Protein AF-A0A526YDL7-F1 (afdb_monomer_lite)

pLDDT: mean 94.99, std 3.95, range [73.62, 98.25]

Radius of gyration: 15.77 Å; chains: 1; bounding box: 36×27×35 Å

Structure (mmCIF, N/CA/C/O backbone):
data_AF-A0A526YDL7-F1
#
_entry.id   AF-A0A526YDL7-F1
#
loop_
_atom_site.group_PDB
_atom_site.id
_atom_site.type_symbol
_atom_site.label_atom_id
_atom_site.label_alt_id
_atom_site.label_comp_id
_atom_site.label_asym_id
_atom_site.label_entity_id
_atom_site.label_seq_id
_atom_site.pdbx_PDB_ins_code
_atom_site.Cartn_x
_atom_site.Cartn_y
_atom_site.Cartn_z
_atom_site.occupancy
_atom_site.B_iso_or_equiv
_atom_site.auth_seq_id
_atom_site.auth_comp_id
_atom_site.auth_asym_id
_atom_site.auth_atom_id
_atom_site.pdbx_PDB_model_num
ATOM 1 N N . PHE A 1 1 ? 6.473 -8.478 -11.132 1.00 73.62 1 PHE A N 1
ATOM 2 C CA . PHE A 1 1 ? 6.886 -9.896 -11.030 1.00 73.62 1 PHE A CA 1
ATOM 3 C C . PHE A 1 1 ? 6.897 -10.418 -9.589 1.00 73.62 1 PHE A C 1
ATOM 5 O O . PHE A 1 1 ? 6.987 -11.621 -9.402 1.00 73.62 1 PHE A O 1
ATOM 12 N N . SER A 1 2 ? 6.778 -9.555 -8.576 1.00 89.19 2 SER A N 1
ATOM 13 C CA . SER A 1 2 ? 7.046 -9.931 -7.180 1.00 89.19 2 SER A CA 1
ATOM 14 C C . SER A 1 2 ? 5.840 -10.442 -6.382 1.00 89.19 2 SER A C 1
ATOM 16 O O . SER A 1 2 ? 6.031 -11.062 -5.346 1.00 89.19 2 SER A O 1
ATOM 18 N N . MET A 1 3 ? 4.607 -10.185 -6.831 1.00 94.31 3 MET A N 1
ATOM 19 C CA . MET A 1 3 ? 3.379 -10.567 -6.119 1.00 94.31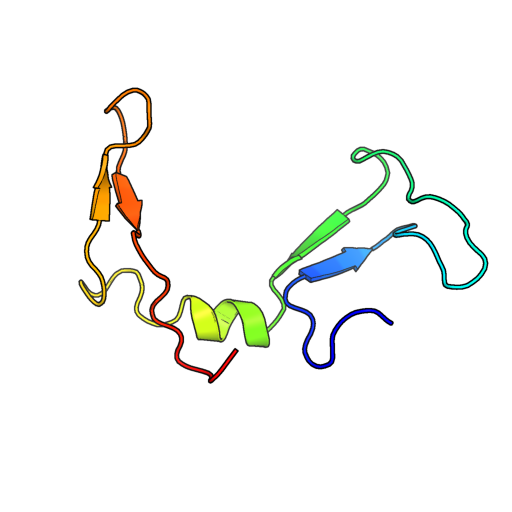 3 MET A CA 1
ATOM 20 C C . MET A 1 3 ? 2.350 -11.153 -7.080 1.00 94.31 3 MET A C 1
ATOM 22 O O . MET A 1 3 ? 2.248 -10.713 -8.228 1.00 94.31 3 MET A O 1
ATOM 26 N N . ARG A 1 4 ? 1.569 -12.131 -6.599 1.00 94.06 4 ARG A N 1
ATOM 27 C CA . ARG A 1 4 ? 0.477 -12.739 -7.375 1.00 94.06 4 ARG A CA 1
ATOM 28 C C . ARG A 1 4 ? -0.715 -11.796 -7.534 1.00 94.06 4 ARG A C 1
ATOM 30 O O . ARG A 1 4 ? -1.308 -11.777 -8.615 1.00 94.06 4 ARG A O 1
ATOM 37 N N . TYR A 1 5 ? -1.021 -11.049 -6.4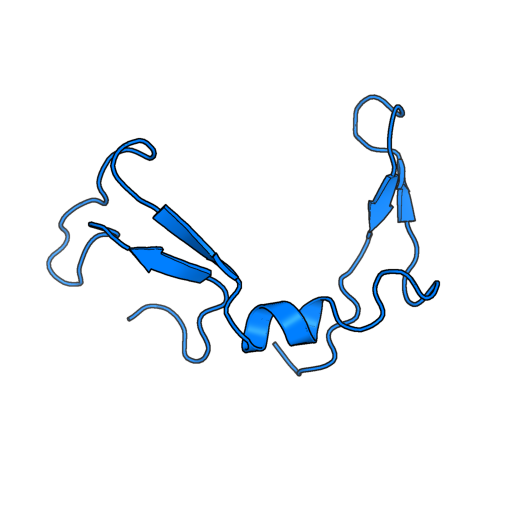74 1.00 95.56 5 TYR A N 1
ATOM 38 C CA . TYR A 1 5 ? -2.041 -10.006 -6.412 1.00 95.56 5 TYR A CA 1
ATOM 39 C C . TYR A 1 5 ? -1.365 -8.713 -5.935 1.00 95.56 5 TYR A C 1
ATOM 41 O O . TYR A 1 5 ? -1.106 -8.563 -4.744 1.00 95.56 5 TYR A O 1
ATOM 49 N N . PRO A 1 6 ? -0.956 -7.823 -6.852 1.00 95.56 6 PRO A N 1
ATOM 50 C CA . PRO A 1 6 ? -0.331 -6.561 -6.476 1.00 95.56 6 PRO A CA 1
ATOM 51 C C . PRO A 1 6 ? -1.310 -5.678 -5.706 1.00 95.56 6 PRO A C 1
ATOM 53 O O . PRO A 1 6 ? -2.475 -5.610 -6.076 1.00 95.56 6 PRO A O 1
ATOM 56 N N . LEU A 1 7 ? -0.824 -4.974 -4.681 1.00 96.38 7 LEU A N 1
ATOM 57 C CA . LEU A 1 7 ? -1.626 -4.001 -3.930 1.00 96.38 7 LEU A CA 1
ATOM 58 C C . LEU A 1 7 ? -1.514 -2.580 -4.506 1.00 96.38 7 LEU A C 1
ATOM 60 O O . LEU A 1 7 ? -2.430 -1.771 -4.365 1.00 96.38 7 LEU A O 1
ATOM 64 N N . VAL A 1 8 ? -0.424 -2.294 -5.217 1.00 97.19 8 VAL A N 1
ATOM 65 C CA . VAL A 1 8 ? -0.129 -0.985 -5.808 1.00 97.19 8 VAL A CA 1
ATOM 66 C C . VAL A 1 8 ? -0.157 -1.085 -7.330 1.00 97.19 8 VAL A C 1
ATOM 68 O O . VAL A 1 8 ? 0.509 -1.945 -7.906 1.00 97.19 8 VAL A O 1
ATOM 71 N N . ASP A 1 9 ? -0.913 -0.189 -7.962 1.00 97.19 9 ASP A N 1
ATOM 72 C CA . ASP A 1 9 ? -0.902 0.067 -9.401 1.00 97.19 9 ASP A CA 1
ATOM 73 C C . ASP A 1 9 ? 0.016 1.267 -9.646 1.00 97.19 9 ASP A C 1
ATOM 75 O O . ASP A 1 9 ? -0.286 2.390 -9.233 1.00 97.19 9 ASP A O 1
ATOM 79 N N . GLY A 1 10 ? 1.189 0.999 -10.216 1.00 96.25 10 GLY A N 1
ATOM 80 C CA . GLY A 1 10 ? 2.261 1.973 -10.378 1.00 96.25 10 GLY A CA 1
ATOM 81 C C . GLY A 1 10 ? 2.513 2.316 -11.840 1.00 96.25 10 GLY A C 1
ATOM 82 O O . GLY A 1 10 ? 2.534 1.436 -12.700 1.00 96.25 10 GLY A O 1
ATOM 83 N N . GLN A 1 11 ? 2.791 3.590 -12.110 1.00 97.19 11 GLN A N 1
ATOM 84 C CA . GLN A 1 11 ? 3.243 4.080 -13.408 1.00 97.19 11 GLN A CA 1
ATOM 85 C C . GLN A 1 11 ? 4.648 4.682 -13.279 1.00 97.19 11 GLN A C 1
ATOM 87 O O . GLN A 1 11 ? 4.913 5.511 -12.411 1.00 97.19 11 GLN A O 1
ATOM 92 N N . GLY A 1 12 ? 5.566 4.260 -14.150 1.00 96.12 12 GLY A N 1
ATOM 93 C CA . GLY A 1 12 ? 6.978 4.651 -14.118 1.00 96.12 12 GLY A CA 1
ATOM 94 C C . GLY A 1 12 ? 7.908 3.440 -14.043 1.00 96.12 12 GLY A C 1
ATOM 95 O O . GLY A 1 12 ? 7.489 2.308 -14.279 1.00 96.12 12 GLY A O 1
ATOM 96 N N . ASN A 1 13 ? 9.184 3.670 -13.729 1.00 96.19 13 ASN A N 1
ATOM 97 C CA . ASN A 1 13 ? 10.163 2.592 -13.583 1.00 96.19 13 ASN A CA 1
ATOM 98 C C . ASN A 1 13 ? 10.231 2.103 -12.125 1.00 96.19 13 ASN A C 1
ATOM 100 O O . ASN A 1 13 ? 10.814 2.775 -11.275 1.00 96.19 13 ASN A O 1
ATOM 104 N N . PHE A 1 14 ? 9.692 0.909 -11.871 1.00 96.38 14 PHE A N 1
ATOM 105 C CA . PHE A 1 14 ? 9.723 0.213 -10.575 1.00 96.38 14 PHE A CA 1
ATOM 106 C C . PHE A 1 14 ? 10.789 -0.900 -10.516 1.00 96.38 14 PHE A C 1
ATOM 108 O O . PHE A 1 14 ? 10.705 -1.812 -9.694 1.00 96.38 14 PHE A O 1
ATOM 115 N N . GLY A 1 15 ? 11.796 -0.821 -11.387 1.00 94.50 15 GLY A N 1
ATOM 116 C CA . GLY A 1 15 ? 12.815 -1.845 -11.569 1.00 94.50 15 GLY A CA 1
ATOM 117 C C . GLY A 1 15 ? 12.328 -3.014 -12.422 1.00 94.50 15 GLY A C 1
ATOM 118 O O . GLY A 1 15 ? 11.165 -3.092 -12.831 1.00 94.50 15 GLY A O 1
ATOM 119 N N . ASN A 1 16 ? 13.236 -3.937 -12.715 1.00 90.94 16 ASN A N 1
ATOM 120 C CA . ASN A 1 16 ? 12.957 -5.107 -13.543 1.00 90.94 16 ASN A CA 1
ATOM 121 C C . ASN A 1 16 ? 13.636 -6.370 -12.990 1.00 90.94 16 ASN A C 1
ATOM 123 O O . ASN A 1 16 ? 14.291 -6.352 -11.950 1.00 90.94 16 ASN A O 1
ATOM 127 N N . ILE A 1 17 ? 13.432 -7.491 -13.684 1.00 90.69 17 ILE A N 1
ATOM 128 C CA . ILE A 1 17 ? 14.032 -8.780 -13.318 1.00 90.69 17 ILE A CA 1
ATOM 129 C C . ILE A 1 17 ? 15.536 -8.843 -13.632 1.00 90.69 17 ILE A C 1
ATOM 131 O O . ILE A 1 17 ? 16.245 -9.651 -13.040 1.00 90.69 17 ILE A O 1
ATOM 135 N N . ASP A 1 18 ? 16.014 -7.971 -14.523 1.00 91.44 18 ASP A N 1
ATOM 136 C CA . ASP A 1 18 ? 17.406 -7.912 -14.981 1.00 91.44 18 ASP A CA 1
ATOM 137 C C . ASP A 1 18 ? 18.326 -7.157 -14.002 1.00 91.44 18 ASP A C 1
ATOM 139 O O . ASP A 1 18 ? 19.543 -7.132 -14.180 1.00 91.44 18 ASP A O 1
ATOM 143 N N . GLY A 1 19 ? 17.758 -6.597 -12.927 1.00 87.25 19 GLY A N 1
ATOM 144 C CA . GLY A 1 19 ? 18.492 -5.961 -11.833 1.00 87.25 19 GLY A CA 1
ATOM 145 C C . GLY A 1 19 ? 18.580 -4.439 -11.922 1.00 87.25 19 GLY A C 1
ATOM 146 O O . GLY A 1 19 ? 19.295 -3.831 -11.123 1.00 87.25 19 GLY A O 1
ATOM 147 N N . ASP A 1 20 ? 17.852 -3.806 -12.846 1.00 92.94 20 ASP A N 1
ATOM 148 C CA . ASP A 1 20 ? 17.766 -2.350 -12.885 1.00 92.94 20 ASP A CA 1
ATOM 149 C C . ASP A 1 20 ? 16.990 -1.830 -11.675 1.00 92.94 20 ASP A C 1
ATOM 151 O O . ASP A 1 20 ? 15.895 -2.298 -11.344 1.00 92.94 20 ASP A O 1
ATOM 155 N N . ASN A 1 21 ? 17.557 -0.814 -11.026 1.00 94.38 21 ASN A N 1
ATOM 156 C CA . ASN A 1 21 ? 16.919 -0.156 -9.896 1.00 94.38 21 ASN A CA 1
ATOM 157 C C . ASN A 1 21 ? 15.705 0.671 -10.340 1.00 94.38 21 ASN A C 1
ATOM 159 O O . ASN A 1 21 ? 15.651 1.210 -11.450 1.00 94.38 21 ASN A O 1
ATOM 163 N N . ALA A 1 22 ? 14.755 0.826 -9.418 1.00 95.94 22 ALA A N 1
ATOM 164 C CA . ALA A 1 22 ? 13.636 1.738 -9.592 1.00 95.94 22 ALA A CA 1
ATOM 165 C C . ALA A 1 22 ? 14.111 3.195 -9.718 1.00 95.94 22 ALA A C 1
ATOM 167 O O . ALA A 1 22 ? 15.152 3.595 -9.183 1.00 95.94 22 ALA A O 1
ATOM 168 N N . ALA A 1 23 ? 13.315 4.007 -10.409 1.00 96.69 23 ALA A N 1
ATOM 169 C CA . ALA A 1 23 ? 13.532 5.444 -10.451 1.00 96.69 23 ALA A CA 1
ATOM 170 C C . ALA A 1 23 ? 13.271 6.087 -9.075 1.00 96.69 23 ALA A C 1
ATOM 172 O O . ALA A 1 23 ? 12.630 5.516 -8.196 1.00 96.69 23 ALA A O 1
ATOM 173 N N . ALA A 1 24 ? 13.759 7.316 -8.886 1.00 97.25 24 ALA A N 1
ATOM 174 C CA . ALA A 1 24 ? 13.445 8.094 -7.690 1.00 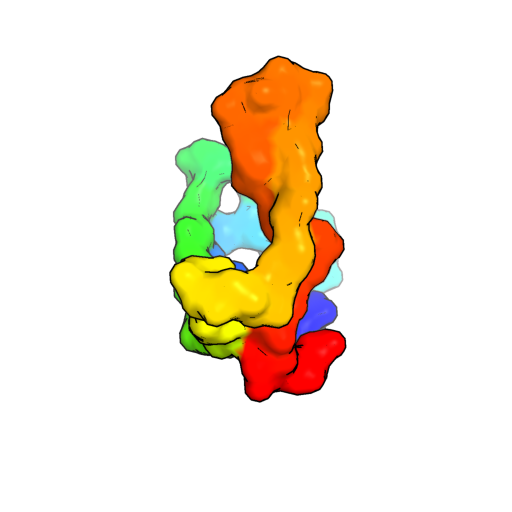97.25 24 ALA A CA 1
ATOM 175 C C . ALA A 1 24 ? 11.935 8.381 -7.590 1.00 97.25 24 ALA A C 1
ATOM 177 O O . ALA A 1 24 ? 11.289 8.603 -8.612 1.00 97.25 24 ALA A O 1
ATOM 178 N N . MET A 1 25 ? 11.413 8.505 -6.362 1.00 96.75 25 MET A N 1
ATOM 179 C CA . MET A 1 25 ? 9.972 8.665 -6.079 1.00 96.75 25 MET A CA 1
ATOM 180 C C . MET A 1 25 ? 9.273 9.779 -6.879 1.00 96.75 25 MET A C 1
ATOM 182 O O . MET A 1 25 ? 8.107 9.662 -7.225 1.00 96.75 25 MET A O 1
ATOM 186 N N . ARG A 1 26 ? 9.996 10.857 -7.217 1.00 97.75 26 ARG A N 1
ATOM 187 C CA . ARG A 1 26 ? 9.477 11.997 -7.997 1.00 97.75 26 ARG A CA 1
ATOM 188 C C . ARG A 1 26 ? 9.221 11.693 -9.483 1.00 97.75 26 ARG A C 1
ATOM 190 O O . ARG A 1 26 ? 8.744 12.568 -10.193 1.00 97.75 26 ARG A O 1
ATOM 197 N N . TYR A 1 27 ? 9.618 10.515 -9.962 1.00 97.50 27 TYR A N 1
ATOM 198 C CA . TYR A 1 27 ? 9.448 10.058 -11.347 1.00 97.50 27 TYR A CA 1
ATOM 199 C C . TYR A 1 27 ? 8.499 8.858 -11.456 1.00 97.50 27 TYR A C 1
ATOM 201 O O . TYR A 1 27 ? 8.448 8.204 -12.498 1.00 97.50 27 TYR A O 1
ATOM 209 N N . THR A 1 28 ? 7.791 8.538 -10.377 1.00 97.75 28 THR A N 1
ATOM 210 C CA . THR A 1 28 ? 6.863 7.411 -10.301 1.00 97.75 28 THR A CA 1
ATOM 211 C C . THR A 1 28 ? 5.536 7.884 -9.739 1.00 97.75 28 THR A C 1
ATOM 213 O O . THR A 1 28 ? 5.509 8.689 -8.811 1.00 97.75 28 THR A O 1
ATOM 216 N N . GLU A 1 29 ? 4.449 7.336 -10.258 1.00 98.19 29 GLU A N 1
ATOM 217 C CA . GLU A 1 29 ? 3.099 7.521 -9.737 1.00 98.19 29 GLU A CA 1
ATOM 218 C C . GLU A 1 29 ? 2.582 6.181 -9.210 1.00 98.19 29 GLU A C 1
ATOM 220 O O . GLU A 1 29 ? 2.977 5.118 -9.696 1.00 98.19 29 GLU A O 1
ATOM 225 N N . ALA A 1 30 ? 1.725 6.219 -8.192 1.00 97.69 30 ALA A N 1
ATOM 226 C CA . ALA A 1 30 ? 1.168 5.027 -7.570 1.00 97.69 30 ALA A CA 1
ATOM 227 C C . ALA A 1 30 ? -0.252 5.292 -7.070 1.00 97.69 30 ALA A C 1
ATOM 229 O O . ALA A 1 30 ? -0.542 6.360 -6.527 1.00 97.69 30 ALA A O 1
ATOM 230 N N . ARG A 1 31 ? -1.122 4.295 -7.217 1.00 97.69 31 ARG A N 1
ATOM 231 C CA . ARG A 1 31 ? -2.466 4.265 -6.634 1.00 97.69 31 ARG A CA 1
ATOM 232 C C . ARG A 1 31 ? -2.802 2.864 -6.127 1.00 97.69 31 ARG A C 1
ATOM 234 O O . ARG A 1 31 ? -2.092 1.901 -6.416 1.00 97.69 31 ARG A O 1
ATOM 241 N N . MET A 1 32 ? -3.887 2.749 -5.366 1.00 97.25 32 MET A N 1
ATOM 242 C CA . MET A 1 32 ? -4.396 1.447 -4.933 1.00 97.25 32 MET A CA 1
ATOM 243 C C . MET A 1 32 ? -4.940 0.652 -6.120 1.00 97.25 32 MET A C 1
ATOM 245 O O . MET A 1 32 ? -5.554 1.209 -7.029 1.00 97.25 32 MET A O 1
ATOM 249 N N . THR A 1 33 ? -4.715 -0.656 -6.083 1.00 97.12 33 THR A N 1
ATOM 250 C CA . THR A 1 33 ? -5.438 -1.626 -6.916 1.00 97.12 33 THR A CA 1
ATOM 251 C C . THR A 1 33 ? -6.791 -1.953 -6.290 1.00 97.12 33 THR A C 1
ATOM 253 O O . THR A 1 33 ? -6.975 -1.765 -5.087 1.00 97.12 33 THR A O 1
ATOM 256 N N . ASP A 1 34 ? -7.691 -2.552 -7.069 1.00 95.12 34 ASP A N 1
ATOM 257 C CA . ASP A 1 34 ? -8.975 -3.043 -6.551 1.00 95.12 34 ASP A CA 1
ATOM 258 C C . ASP A 1 34 ? -8.781 -4.052 -5.400 1.00 95.12 34 ASP A C 1
ATOM 260 O O . ASP A 1 34 ? -9.494 -4.007 -4.403 1.00 95.12 34 ASP A O 1
ATOM 264 N N . VAL A 1 35 ? -7.751 -4.909 -5.477 1.00 95.06 35 VAL A N 1
ATOM 265 C CA . VAL A 1 35 ? -7.422 -5.870 -4.405 1.00 95.06 35 VAL A CA 1
ATOM 266 C C . VAL A 1 35 ? -7.040 -5.153 -3.110 1.00 95.06 35 VAL A C 1
ATOM 268 O O . VAL A 1 35 ? -7.463 -5.560 -2.032 1.00 95.06 35 VAL A O 1
ATOM 271 N N . ALA A 1 36 ? -6.261 -4.072 -3.194 1.00 96.38 36 ALA A N 1
ATOM 272 C CA . ALA A 1 36 ? -5.911 -3.285 -2.015 1.00 96.38 36 ALA A CA 1
ATOM 273 C C . ALA A 1 36 ? -7.123 -2.567 -1.414 1.00 96.38 36 ALA A C 1
ATOM 275 O O . ALA A 1 36 ? -7.215 -2.456 -0.194 1.00 96.38 36 ALA A O 1
ATOM 276 N N . THR A 1 37 ? -8.063 -2.114 -2.247 1.00 95.50 37 THR A N 1
ATOM 277 C CA . THR A 1 37 ? -9.319 -1.528 -1.766 1.00 95.50 37 THR A CA 1
ATOM 278 C C . THR A 1 37 ? -10.137 -2.539 -0.962 1.00 95.50 37 THR A C 1
ATOM 280 O O . THR A 1 37 ? -10.635 -2.183 0.102 1.00 95.50 37 THR A O 1
ATOM 283 N N . GLU A 1 38 ? -10.190 -3.807 -1.380 1.00 95.88 38 GLU A N 1
ATOM 284 C CA . GLU A 1 38 ? -10.862 -4.862 -0.606 1.00 95.88 38 GLU A CA 1
ATOM 285 C C . GLU A 1 38 ? -10.217 -5.102 0.769 1.00 95.88 38 GLU A C 1
ATOM 287 O O . GLU A 1 38 ? -10.917 -5.361 1.747 1.00 95.88 38 GLU A O 1
ATOM 292 N N . LEU A 1 39 ? -8.895 -4.943 0.908 1.00 95.50 39 LEU A N 1
ATOM 293 C CA . LEU A 1 39 ? -8.241 -5.054 2.221 1.00 95.50 39 LEU A CA 1
ATOM 294 C C . LEU A 1 39 ? -8.665 -3.958 3.203 1.00 95.50 39 LEU A C 1
ATOM 296 O O . LEU A 1 39 ? -8.615 -4.185 4.412 1.00 95.50 39 LEU A O 1
ATOM 300 N N . LEU A 1 40 ? -9.080 -2.798 2.691 1.00 95.81 40 LEU A N 1
ATOM 301 C CA . LEU A 1 40 ? -9.546 -1.645 3.466 1.00 95.81 40 LEU A CA 1
ATOM 302 C C . LEU A 1 40 ? -11.077 -1.587 3.589 1.00 95.81 40 LEU A C 1
ATOM 304 O O . LEU A 1 40 ? -11.604 -0.675 4.227 1.00 95.81 40 LEU A O 1
ATOM 308 N N . SER A 1 41 ? -11.800 -2.53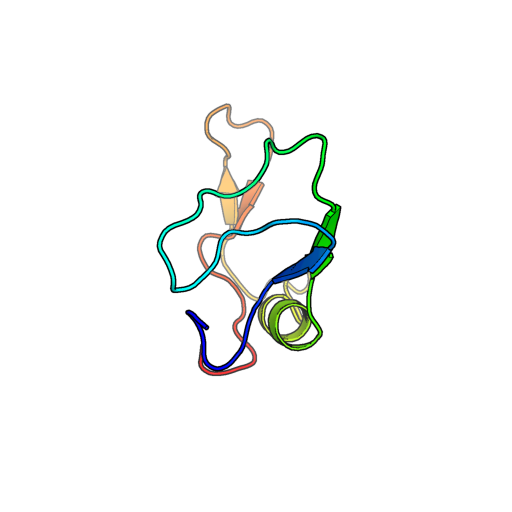1 2.985 1.00 95.75 41 SER A N 1
ATOM 309 C CA . SER A 1 41 ? -13.261 -2.563 3.023 1.00 95.75 41 SER A CA 1
ATOM 310 C C . SER A 1 41 ? -13.761 -2.640 4.471 1.00 95.75 41 SER A C 1
ATOM 312 O O . SER A 1 41 ? -13.325 -3.494 5.242 1.00 95.75 41 SER A O 1
ATOM 314 N N . GLY A 1 42 ? -14.636 -1.709 4.863 1.00 94.44 42 GLY A N 1
ATOM 315 C CA . GLY A 1 42 ? -15.173 -1.614 6.226 1.00 94.44 42 GLY A CA 1
ATOM 316 C C . GLY A 1 42 ? -14.232 -0.997 7.272 1.00 94.44 42 GLY A C 1
ATOM 317 O O . GLY A 1 42 ? -14.549 -1.015 8.459 1.00 94.44 42 GLY A O 1
ATOM 318 N N . ILE A 1 43 ? -13.089 -0.416 6.880 1.00 96.00 43 ILE A N 1
ATOM 319 C CA . ILE A 1 43 ? -12.117 0.153 7.835 1.00 96.00 43 ILE A CA 1
ATOM 320 C C . ILE A 1 43 ? -12.714 1.257 8.727 1.00 96.00 43 ILE A C 1
ATOM 322 O O . ILE A 1 43 ? -12.336 1.395 9.884 1.00 96.00 43 ILE A O 1
ATOM 326 N N . THR A 1 44 ? -13.708 1.996 8.230 1.00 94.06 44 THR A N 1
ATOM 327 C CA . THR A 1 44 ? -14.411 3.057 8.970 1.00 94.06 44 THR A CA 1
ATOM 328 C C . THR A 1 44 ? -15.606 2.557 9.790 1.00 94.06 44 THR A C 1
ATOM 330 O O . THR A 1 44 ? -16.343 3.362 10.353 1.00 94.06 44 THR A O 1
ATOM 333 N N . GLU A 1 45 ? -15.845 1.245 9.839 1.00 95.81 45 GLU A N 1
ATOM 334 C CA . GLU A 1 45 ? -17.044 0.632 10.432 1.00 95.81 45 GLU A CA 1
ATOM 335 C C . GLU A 1 45 ? -16.759 -0.027 11.793 1.00 95.81 45 GLU A C 1
ATOM 337 O O . GLU A 1 45 ? -17.447 -0.962 12.193 1.00 95.81 45 GLU A O 1
ATOM 342 N N . ASN A 1 46 ? -15.743 0.457 12.521 1.00 93.12 46 ASN A N 1
ATOM 343 C CA . ASN A 1 46 ? -15.257 -0.139 13.777 1.00 93.12 46 ASN A CA 1
ATOM 344 C C . ASN A 1 46 ? -14.901 -1.634 13.635 1.00 93.12 46 ASN A C 1
ATOM 346 O O . ASN A 1 46 ? -15.112 -2.425 14.552 1.00 93.12 46 ASN A O 1
ATOM 350 N N . ALA A 1 47 ? -14.388 -2.030 12.466 1.00 94.06 47 ALA A N 1
ATOM 351 C CA . ALA A 1 47 ? -14.050 -3.420 12.169 1.00 94.06 47 ALA A CA 1
ATOM 352 C C . ALA A 1 47 ? -12.775 -3.906 12.884 1.00 94.06 47 ALA 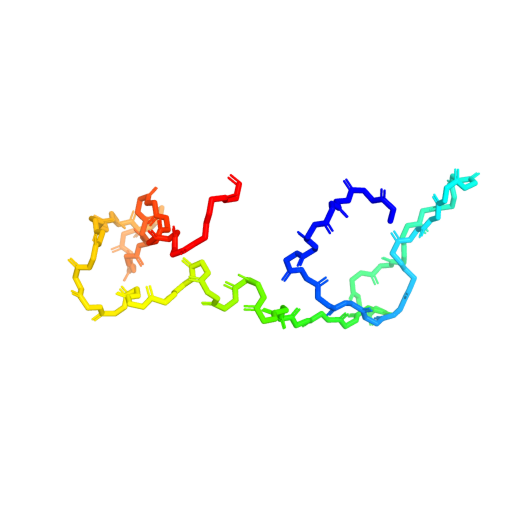A C 1
ATOM 354 O O . ALA A 1 47 ? -12.578 -5.111 13.035 1.00 94.06 47 ALA A O 1
ATOM 355 N N . VAL A 1 48 ? -11.899 -2.983 13.291 1.00 96.31 48 VAL A N 1
ATOM 356 C CA . VAL A 1 48 ? -10.585 -3.269 13.882 1.00 96.31 48 VAL A CA 1
ATOM 357 C C . VAL A 1 48 ? -10.277 -2.281 15.002 1.00 96.31 48 VAL A C 1
ATOM 359 O O . VAL A 1 48 ? -10.781 -1.158 14.998 1.00 96.31 48 VAL A O 1
ATOM 362 N N . ASP A 1 49 ? -9.421 -2.694 15.933 1.00 97.19 49 ASP A N 1
ATOM 363 C CA . ASP A 1 49 ? -8.901 -1.805 16.966 1.00 97.19 49 ASP A CA 1
ATOM 364 C C . ASP A 1 49 ? -7.905 -0.801 16.371 1.00 97.19 49 ASP A C 1
ATOM 366 O O . ASP A 1 49 ? -7.117 -1.122 15.472 1.00 97.19 49 ASP A O 1
ATOM 370 N N . TYR A 1 50 ? -7.916 0.407 16.926 1.00 97.94 50 TYR A N 1
ATOM 371 C CA . TYR A 1 50 ? -6.992 1.486 16.600 1.00 97.94 50 TYR A CA 1
ATOM 372 C C . TYR A 1 50 ? -6.058 1.753 17.780 1.00 97.94 50 TYR A C 1
ATOM 374 O O . TYR A 1 50 ? -6.371 1.447 18.933 1.00 97.94 50 TYR A O 1
ATOM 382 N N . ARG A 1 51 ? -4.887 2.313 17.485 1.00 97.44 51 ARG A N 1
ATOM 383 C CA . ARG A 1 51 ? -3.929 2.788 18.486 1.00 97.44 51 ARG A CA 1
ATOM 384 C C . ARG A 1 51 ? -3.456 4.203 18.143 1.00 97.44 51 ARG A C 1
ATOM 386 O O . ARG A 1 51 ? -3.444 4.541 16.960 1.00 97.44 51 ARG A O 1
ATOM 393 N N . PRO A 1 52 ? -2.995 4.996 19.123 1.00 98.25 52 PRO A N 1
ATOM 394 C CA . PRO A 1 52 ? -2.385 6.292 18.846 1.00 98.25 52 PRO A CA 1
ATOM 395 C C . PRO A 1 52 ? -1.146 6.178 17.944 1.00 98.25 52 PRO A C 1
ATOM 397 O O . PRO A 1 52 ? -0.387 5.206 18.035 1.00 98.25 52 PRO A O 1
ATOM 400 N N . THR A 1 53 ? -0.916 7.189 17.107 1.00 98.19 53 THR A N 1
ATOM 401 C CA . THR A 1 53 ? 0.326 7.363 16.342 1.00 98.19 53 THR A CA 1
ATOM 402 C C . THR A 1 53 ? 1.511 7.662 17.264 1.00 98.19 53 THR A C 1
ATOM 404 O O . THR A 1 53 ? 1.358 7.913 18.457 1.00 98.19 53 THR A O 1
ATOM 407 N N . TYR A 1 54 ? 2.733 7.659 16.718 1.00 97.06 54 TYR A N 1
ATOM 408 C CA . TYR A 1 54 ? 3.963 7.837 17.508 1.00 97.06 54 TYR A CA 1
ATOM 409 C C . TYR A 1 54 ? 4.006 9.135 18.340 1.00 97.06 54 TYR A C 1
ATOM 411 O O . TYR A 1 54 ? 4.692 9.189 19.357 1.00 97.06 54 TYR A O 1
ATOM 419 N N . ASN A 1 55 ? 3.338 10.186 17.862 1.00 97.50 55 ASN A N 1
ATOM 420 C CA . ASN A 1 55 ? 3.217 11.496 18.500 1.00 97.50 55 ASN A CA 1
ATOM 421 C C . ASN A 1 55 ? 1.881 11.678 19.234 1.00 97.50 55 ASN A C 1
ATOM 423 O O . ASN A 1 55 ? 1.644 12.763 19.751 1.00 97.50 55 ASN A O 1
ATOM 427 N N . GLU A 1 56 ? 1.033 10.647 19.265 1.00 97.38 56 GLU A N 1
ATOM 428 C CA . GLU A 1 56 ? -0.286 10.637 19.912 1.00 97.38 56 GLU A CA 1
ATOM 429 C C . GLU A 1 56 ? -1.272 11.694 19.374 1.00 97.38 56 GLU A C 1
ATOM 431 O O . GLU A 1 56 ? -2.251 12.024 20.040 1.00 97.38 56 GLU A O 1
ATOM 436 N N . GLU A 1 57 ? -1.033 12.233 18.173 1.00 98.12 57 GLU A N 1
ATOM 437 C CA . GLU A 1 57 ? -1.909 13.246 17.561 1.00 98.12 57 GLU A CA 1
ATOM 438 C C . GLU A 1 57 ? -3.051 12.634 16.738 1.00 98.12 57 GLU A C 1
ATOM 440 O O . GLU A 1 57 ? -4.107 13.252 16.623 1.00 98.12 57 GLU A O 1
ATOM 445 N N . ASP A 1 58 ? -2.858 11.424 16.211 1.00 97.75 58 ASP A N 1
ATOM 446 C CA . ASP A 1 58 ? -3.823 10.697 15.384 1.00 97.75 58 ASP A CA 1
ATOM 447 C C . ASP A 1 58 ? -3.941 9.237 15.852 1.00 97.75 58 ASP A C 1
ATOM 449 O O . ASP A 1 58 ? -3.210 8.778 16.734 1.00 97.75 58 ASP A O 1
ATOM 453 N N . GLU A 1 59 ? -4.845 8.479 15.231 1.00 97.38 59 GLU A N 1
ATOM 454 C CA . GLU A 1 59 ? -4.982 7.038 15.435 1.00 97.38 59 GLU A CA 1
ATOM 455 C C . GLU A 1 59 ? -4.712 6.259 14.140 1.00 97.38 59 GLU A C 1
ATOM 457 O O . GLU A 1 59 ? -5.079 6.681 13.043 1.00 97.38 59 GLU A O 1
ATOM 462 N N . GLU A 1 60 ? -4.102 5.083 14.267 1.00 97.38 60 GLU A N 1
ATOM 463 C CA . GLU A 1 60 ? -3.840 4.148 13.174 1.00 97.38 60 GLU A CA 1
ATOM 464 C C . GLU A 1 60 ? -4.402 2.750 13.493 1.00 97.38 60 GLU A C 1
ATOM 466 O O . GLU A 1 60 ? -4.390 2.325 14.653 1.00 97.38 60 GLU A O 1
ATOM 471 N N . PRO A 1 61 ? -4.899 2.009 12.487 1.00 97.31 61 PRO A N 1
ATOM 472 C CA . PRO A 1 61 ? -5.432 0.667 12.698 1.00 97.31 61 PRO A CA 1
ATOM 473 C C . PRO A 1 61 ? -4.314 -0.310 13.091 1.00 97.31 61 PRO A C 1
ATOM 475 O O . PRO A 1 61 ? -3.234 -0.311 12.497 1.00 97.31 61 PRO A O 1
ATOM 478 N N . VAL A 1 62 ? -4.574 -1.196 14.057 1.00 97.19 62 VAL A N 1
ATOM 479 C CA . VAL A 1 62 ? -3.601 -2.225 14.482 1.00 97.19 62 VAL A CA 1
ATOM 480 C C . VAL A 1 62 ? -3.457 -3.330 13.427 1.00 97.19 62 VAL A C 1
ATOM 482 O O . VAL A 1 62 ? -2.374 -3.890 13.247 1.00 97.19 62 VAL A O 1
ATOM 485 N N . VAL A 1 63 ? -4.547 -3.631 12.718 1.00 96.62 63 VAL A N 1
ATOM 486 C CA . VAL A 1 63 ? -4.628 -4.581 11.599 1.00 96.62 63 VAL A CA 1
ATOM 487 C C . VAL A 1 63 ? -5.578 -4.036 10.53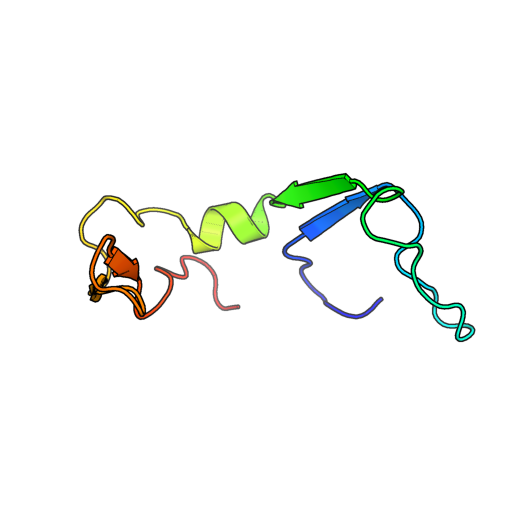0 1.00 96.62 63 VAL A C 1
ATOM 489 O O . VAL A 1 63 ? -6.420 -3.196 10.829 1.00 96.62 63 VAL A O 1
ATOM 492 N N . LEU A 1 64 ? -5.472 -4.512 9.287 1.00 96.62 64 LEU A N 1
ATOM 493 C CA . LEU A 1 64 ? -6.452 -4.186 8.244 1.00 96.62 64 LEU A CA 1
ATOM 494 C C . LEU A 1 64 ? -7.647 -5.154 8.297 1.00 96.62 64 LEU A C 1
ATOM 496 O O . LEU A 1 64 ? -7.435 -6.320 8.636 1.00 96.62 64 LEU A O 1
ATOM 500 N N . PRO A 1 65 ? -8.867 -4.722 7.914 1.00 95.69 65 PRO A N 1
ATOM 501 C CA . PRO A 1 65 ? -10.049 -5.589 7.870 1.00 95.69 65 PRO A CA 1
ATOM 502 C C . PRO A 1 65 ? -9.848 -6.885 7.075 1.00 95.69 65 PRO A C 1
ATOM 504 O O . PRO A 1 65 ? -10.292 -7.945 7.506 1.00 95.69 65 PRO A O 1
ATOM 507 N N . GLY A 1 66 ? -9.151 -6.814 5.933 1.00 93.44 66 GLY A N 1
ATOM 508 C CA . GLY A 1 66 ? -8.707 -8.005 5.207 1.00 93.44 66 GLY A CA 1
ATOM 509 C C . GLY A 1 66 ? -9.847 -8.841 4.620 1.00 93.44 66 GLY A C 1
ATOM 510 O O . GLY A 1 66 ? -9.876 -10.055 4.806 1.00 93.44 66 GLY A O 1
ATOM 511 N N . ALA A 1 67 ? -10.767 -8.221 3.867 1.00 89.88 67 ALA A N 1
ATOM 512 C CA . ALA A 1 67 ? -11.893 -8.920 3.224 1.00 89.88 67 ALA A CA 1
ATOM 513 C C . ALA A 1 67 ? -11.472 -9.972 2.167 1.00 89.88 67 ALA A C 1
ATOM 515 O O . ALA A 1 67 ? -12.300 -10.724 1.653 1.00 89.88 67 ALA A O 1
ATOM 516 N N . PHE A 1 68 ? -10.173 -10.052 1.868 1.00 85.56 68 PHE A N 1
ATOM 517 C CA . PHE A 1 68 ? -9.530 -11.058 1.034 1.00 85.56 68 PHE A CA 1
ATOM 518 C C . PHE A 1 68 ? -8.354 -11.701 1.800 1.00 85.56 68 PHE A C 1
ATOM 520 O O . PHE A 1 68 ? -7.623 -10.978 2.482 1.00 85.56 68 PHE A O 1
ATOM 527 N N . PRO A 1 69 ? -8.122 -13.027 1.675 1.00 87.12 69 PRO A N 1
ATOM 528 C CA . PRO A 1 69 ? -6.980 -13.707 2.289 1.00 87.12 69 PRO A CA 1
ATOM 529 C C . PRO A 1 69 ? -5.664 -13.339 1.586 1.00 87.12 69 PRO A C 1
ATOM 531 O O . PRO A 1 69 ? -5.205 -14.047 0.686 1.00 87.12 69 PRO A O 1
ATOM 534 N N . ASN A 1 70 ? -5.095 -12.208 2.000 1.00 84.75 70 ASN A N 1
ATOM 535 C CA . ASN A 1 70 ? -3.805 -11.694 1.541 1.00 84.75 70 ASN A CA 1
ATOM 536 C C . ASN A 1 70 ? -2.615 -12.474 2.102 1.00 84.75 70 ASN A C 1
ATOM 538 O O . ASN A 1 70 ? -2.641 -12.801 3.310 1.00 84.75 70 ASN A O 1
#

Secondary structure (DSSP, 8-state):
---SS-SEEEES----TT-PPPPPGGG-EEEE-HHHHHHTTTTTTT-S-EEE-TTSSSEEESS---SS--

Sequence (70 aa):
FSMRYPLVDGQGNFGNIDGDNAAAMRYTEARMTDVATELLSGITENAVDYRPTYNEEDEEPVVLPGAFPN

Foldseek 3Di:
DPDPDDQKDKDAACDDPVGDHGDPPVGMDIDGDPQNVQQQPCVVVPLADWDADPVSPDIDGPGTSCNDPD